Protein AF-A0A401NUJ8-F1 (afdb_monomer_lite)

Sequence (124 aa):
DEEILNIARCLRKLGDEYNEVIQSHMKNLKPTIKNLETDQGVETFSGMVSQLESIPELQTHLQLGSEMNLLRIAVVLGMQITKEVPELLPKVKVAMVNLFNTKLLSWVQKGGWEKLVSCANASQ

Organism: Scyliorhinus torazame (NCBI:txid75743)

Secondary structure (DSSP, 8-state):
-HHHHHHHHHHHHHHHTTHHHHHHHHHHHHHHHGGGGSTTHHHHHHHHHHHHHT-HHHHTTGGG-HHHHHHHHHHHHHHHHHHH-GGGHHHHHHHHHHHHHHHTHHHHHTTTTHHHHHHHHTT-

Foldseek 3Di:
DVLVVLLVVLLVVLQVVCLVVVVVCVVVCVVLLVCLVPPCVLVSLVVQLVVVLPDVVLCPPPVVPPLSSSSNSLSSVLVVSCVVPVVSNVSSVVSSVVCCVVPPVVVVVVVNSVVSSVVSVVPD

Radius of gyration: 14.2 Å; chains: 1; bounding box: 44×35×34 Å

Structure (mmCIF, N/CA/C/O backbone):
data_AF-A0A401NUJ8-F1
#
_entry.id   AF-A0A401NUJ8-F1
#
loop_
_atom_site.group_PDB
_atom_site.id
_atom_site.type_symbol
_atom_site.label_atom_id
_atom_site.label_alt_id
_atom_site.label_comp_id
_atom_site.label_asym_id
_atom_site.label_entity_id
_atom_site.label_seq_id
_atom_site.pdbx_PDB_ins_code
_atom_site.Cartn_x
_atom_site.Cartn_y
_atom_site.Cartn_z
_atom_site.occupancy
_atom_site.B_iso_or_equiv
_atom_site.auth_seq_id
_atom_site.auth_comp_id
_atom_site.auth_asym_id
_atom_site.auth_atom_id
_atom_site.pdbx_PDB_model_num
ATOM 1 N N . ASP A 1 1 ? 8.538 -21.331 -7.328 1.00 75.12 1 ASP A N 1
ATOM 2 C CA . ASP A 1 1 ? 8.940 -20.336 -8.326 1.00 75.12 1 ASP A CA 1
ATOM 3 C C . ASP A 1 1 ? 9.861 -19.332 -7.649 1.00 75.12 1 ASP A C 1
ATOM 5 O O . ASP A 1 1 ? 9.429 -18.616 -6.749 1.00 75.12 1 ASP A O 1
ATOM 9 N N . GLU A 1 2 ? 11.155 -19.422 -7.932 1.00 81.75 2 GLU A N 1
ATOM 10 C CA . GLU A 1 2 ? 12.210 -18.667 -7.240 1.00 81.75 2 GLU A CA 1
ATOM 11 C C . GLU A 1 2 ? 12.117 -17.161 -7.520 1.00 81.75 2 GLU A C 1
ATOM 13 O O . GLU A 1 2 ? 12.347 -16.337 -6.635 1.00 81.75 2 GLU A O 1
ATOM 18 N N . GLU A 1 3 ? 11.673 -16.801 -8.721 1.00 79.25 3 GLU A N 1
ATOM 19 C CA . GLU A 1 3 ? 11.489 -15.418 -9.150 1.00 79.25 3 GLU A CA 1
ATOM 20 C C . GLU A 1 3 ? 10.412 -14.703 -8.324 1.00 79.25 3 GLU A C 1
ATOM 22 O O . GLU A 1 3 ? 10.646 -13.620 -7.783 1.00 79.25 3 GLU A O 1
ATOM 27 N N . ILE A 1 4 ? 9.264 -15.357 -8.119 1.00 81.56 4 ILE A N 1
ATOM 28 C CA . ILE A 1 4 ? 8.167 -14.839 -7.285 1.00 81.56 4 ILE A CA 1
ATOM 29 C C . ILE A 1 4 ? 8.640 -14.609 -5.842 1.00 81.56 4 ILE A C 1
ATOM 31 O O . ILE A 1 4 ? 8.290 -13.604 -5.218 1.00 81.56 4 ILE A O 1
ATOM 35 N N . LEU A 1 5 ? 9.461 -15.518 -5.305 1.00 82.06 5 LEU A N 1
ATOM 36 C CA . LEU A 1 5 ? 10.027 -15.381 -3.961 1.00 82.06 5 LEU A CA 1
ATOM 37 C C . LEU A 1 5 ? 11.009 -14.207 -3.868 1.00 82.06 5 LEU A C 1
ATOM 39 O O . LEU A 1 5 ? 11.005 -13.490 -2.864 1.00 82.06 5 LEU A O 1
ATOM 43 N N . ASN A 1 6 ? 11.817 -13.979 -4.904 1.00 83.25 6 ASN A N 1
ATOM 44 C CA . ASN A 1 6 ? 12.736 -12.844 -4.967 1.00 83.25 6 ASN A CA 1
ATOM 45 C C . ASN A 1 6 ? 11.979 -11.513 -5.047 1.00 83.25 6 ASN A C 1
ATOM 47 O O . ASN A 1 6 ? 12.272 -10.608 -4.265 1.00 83.25 6 ASN A O 1
ATOM 51 N N . ILE A 1 7 ? 10.940 -11.422 -5.885 1.00 83.12 7 ILE A N 1
ATOM 52 C CA . ILE A 1 7 ? 10.060 -10.245 -5.958 1.00 83.12 7 ILE A CA 1
ATOM 53 C C . ILE A 1 7 ? 9.417 -9.971 -4.595 1.00 83.12 7 ILE A C 1
ATOM 55 O O . ILE A 1 7 ? 9.470 -8.844 -4.101 1.00 83.12 7 ILE A O 1
ATOM 59 N N . ALA A 1 8 ? 8.857 -10.995 -3.945 1.00 83.00 8 ALA A N 1
ATOM 60 C CA . ALA A 1 8 ? 8.236 -10.846 -2.632 1.00 83.00 8 ALA A CA 1
ATOM 61 C C . ALA A 1 8 ? 9.234 -10.358 -1.566 1.00 83.00 8 ALA A C 1
ATOM 63 O O . ALA A 1 8 ? 8.896 -9.498 -0.749 1.00 83.00 8 ALA A O 1
ATOM 64 N N . ARG A 1 9 ? 10.475 -10.867 -1.583 1.00 85.06 9 ARG A N 1
ATOM 65 C CA . ARG A 1 9 ? 11.542 -10.426 -0.672 1.00 85.06 9 ARG A CA 1
ATOM 66 C C . ARG A 1 9 ? 11.916 -8.965 -0.913 1.00 85.06 9 ARG A C 1
ATOM 68 O O . ARG A 1 9 ? 12.071 -8.219 0.051 1.00 85.06 9 ARG A O 1
ATOM 75 N N . CYS A 1 10 ? 12.007 -8.543 -2.171 1.00 83.62 10 CYS A N 1
ATOM 76 C CA . CYS A 1 10 ? 12.269 -7.151 -2.522 1.00 83.62 10 CYS A CA 1
ATOM 77 C C . CYS A 1 10 ? 11.141 -6.234 -2.079 1.00 83.62 10 CYS A C 1
ATOM 79 O O . CYS A 1 10 ? 11.413 -5.265 -1.385 1.00 83.62 10 CYS A O 1
ATOM 81 N N . LEU A 1 11 ? 9.885 -6.567 -2.381 1.00 83.12 11 LEU A N 1
ATOM 82 C CA . LEU A 1 11 ? 8.732 -5.793 -1.912 1.00 83.12 11 LEU A CA 1
ATOM 83 C C . LEU A 1 11 ? 8.723 -5.650 -0.387 1.00 83.12 11 LEU A C 1
ATOM 85 O O . LEU A 1 11 ? 8.407 -4.579 0.124 1.00 83.12 11 LEU A O 1
ATOM 89 N N . ARG A 1 12 ? 9.124 -6.698 0.341 1.00 83.75 12 ARG A N 1
ATOM 90 C CA . ARG A 1 12 ? 9.263 -6.634 1.797 1.00 83.75 12 ARG A CA 1
ATOM 91 C C . ARG A 1 12 ? 10.363 -5.672 2.237 1.00 83.75 12 ARG A C 1
ATOM 93 O O . ARG A 1 12 ? 10.078 -4.785 3.026 1.00 83.75 12 ARG A O 1
ATOM 100 N N . LYS A 1 13 ? 11.576 -5.802 1.689 1.00 82.88 13 LYS A N 1
ATOM 101 C CA . LYS A 1 13 ? 12.709 -4.905 1.987 1.00 82.88 13 LYS A CA 1
ATOM 102 C C . LYS A 1 13 ? 12.356 -3.444 1.696 1.00 82.88 13 LYS A C 1
ATOM 104 O O . LYS A 1 13 ? 12.586 -2.572 2.521 1.00 82.88 13 LYS A O 1
ATOM 109 N N . LEU A 1 14 ? 11.736 -3.215 0.542 1.00 78.50 14 LEU A N 1
ATOM 110 C CA . LEU A 1 14 ? 11.228 -1.919 0.112 1.00 78.50 14 LEU A CA 1
ATOM 111 C C . LEU A 1 14 ? 10.200 -1.343 1.085 1.00 78.50 14 LEU A C 1
ATOM 113 O O . LEU A 1 14 ? 10.190 -0.141 1.333 1.00 78.50 14 LEU A O 1
ATOM 117 N N . GLY A 1 15 ? 9.325 -2.191 1.620 1.00 77.69 15 GLY A N 1
ATOM 118 C CA . GLY A 1 15 ? 8.366 -1.761 2.618 1.00 77.69 15 GLY A CA 1
ATOM 119 C C . GLY A 1 15 ? 9.004 -1.470 3.978 1.00 77.69 15 GLY A C 1
ATOM 120 O O . GLY A 1 15 ? 8.678 -0.474 4.620 1.00 77.69 15 GLY A O 1
ATOM 121 N N . ASP A 1 16 ? 9.951 -2.297 4.409 1.00 81.81 16 ASP A N 1
ATOM 122 C CA . ASP A 1 16 ? 10.625 -2.123 5.694 1.00 81.81 16 ASP A CA 1
ATOM 123 C C . ASP A 1 16 ? 11.347 -0.758 5.784 1.00 81.81 16 ASP A C 1
ATOM 125 O O . ASP A 1 16 ? 11.319 -0.139 6.846 1.00 81.81 16 ASP A O 1
ATOM 129 N N . GLU A 1 17 ? 11.869 -0.223 4.668 1.00 80.69 17 GLU A N 1
ATOM 130 C CA . GLU A 1 17 ? 12.457 1.132 4.583 1.00 80.69 17 GLU A CA 1
ATOM 131 C C . GLU A 1 17 ? 11.491 2.249 5.024 1.00 80.69 17 GLU A C 1
ATOM 133 O O . GLU A 1 17 ? 11.915 3.245 5.602 1.00 80.69 17 GLU A O 1
ATOM 138 N N . TYR A 1 18 ? 10.191 2.108 4.750 1.00 75.38 18 TYR A N 1
ATOM 139 C CA . TYR A 1 18 ? 9.167 3.133 5.016 1.00 75.38 18 TYR A CA 1
ATOM 140 C C . TYR A 1 18 ? 8.289 2.801 6.221 1.00 75.38 18 TYR A C 1
ATOM 142 O O . TYR A 1 18 ? 7.349 3.534 6.550 1.00 75.38 18 TYR A O 1
ATOM 150 N N . ASN A 1 19 ? 8.579 1.680 6.879 1.00 82.94 19 ASN A N 1
ATOM 151 C CA . ASN A 1 19 ? 7.742 1.136 7.928 1.00 82.94 19 ASN A CA 1
ATOM 152 C C . ASN A 1 19 ? 7.556 2.124 9.085 1.00 82.94 19 ASN A C 1
ATOM 154 O O . ASN A 1 19 ? 6.430 2.308 9.539 1.00 82.94 19 ASN A O 1
ATOM 158 N N . GLU A 1 20 ? 8.624 2.793 9.522 1.00 82.56 20 GLU A N 1
ATOM 159 C CA . GLU A 1 20 ? 8.569 3.764 10.623 1.00 82.56 20 GLU A CA 1
ATOM 160 C C . GLU A 1 20 ? 7.732 5.000 10.270 1.00 82.56 20 GLU A C 1
ATOM 162 O O . GLU A 1 20 ? 6.858 5.401 11.044 1.00 82.56 20 GLU A O 1
ATOM 167 N N . VAL A 1 21 ? 7.935 5.562 9.071 1.00 81.81 21 VAL A N 1
ATOM 168 C CA . VAL A 1 21 ? 7.198 6.745 8.602 1.00 81.81 21 VAL A CA 1
ATOM 169 C C . VAL A 1 21 ? 5.711 6.421 8.512 1.00 81.81 21 VAL A C 1
ATOM 171 O O . VAL A 1 21 ? 4.891 7.092 9.134 1.00 81.81 21 VAL A O 1
ATOM 174 N N . ILE A 1 22 ? 5.339 5.338 7.829 1.00 83.19 22 ILE A N 1
ATOM 175 C CA . ILE A 1 22 ? 3.928 4.957 7.683 1.00 83.19 22 ILE A CA 1
ATOM 176 C C . ILE A 1 22 ? 3.304 4.605 9.038 1.00 83.19 22 ILE A C 1
ATOM 178 O O . ILE A 1 22 ? 2.179 5.025 9.305 1.00 83.19 22 ILE A O 1
ATOM 182 N N . GLN A 1 23 ? 4.023 3.920 9.936 1.00 85.88 23 GLN A N 1
ATOM 183 C CA . GLN A 1 23 ? 3.534 3.657 11.295 1.00 85.88 23 GLN A CA 1
ATOM 184 C C . GLN A 1 23 ? 3.227 4.937 12.076 1.00 85.88 23 GLN A C 1
ATOM 186 O O . GLN A 1 23 ? 2.226 4.983 12.795 1.00 85.88 23 GLN A O 1
ATOM 191 N N . SER A 1 24 ? 4.031 5.988 11.910 1.00 86.88 24 SER A N 1
ATOM 192 C CA . SER A 1 24 ? 3.775 7.280 12.554 1.00 86.88 24 SER A CA 1
ATOM 193 C C . SER A 1 24 ? 2.449 7.911 12.095 1.00 86.88 24 SER A C 1
ATOM 195 O O . SER A 1 24 ? 1.738 8.515 12.902 1.00 86.88 24 SER A O 1
ATOM 197 N N . HIS A 1 25 ? 2.048 7.664 10.843 1.00 86.44 25 HIS A N 1
ATOM 198 C CA . HIS A 1 25 ? 0.793 8.145 10.259 1.00 86.44 25 HIS A CA 1
ATOM 199 C C . HIS A 1 25 ? -0.391 7.184 10.444 1.00 86.44 25 HIS A C 1
ATOM 201 O O . HIS A 1 25 ? -1.542 7.604 10.297 1.00 86.44 25 HIS A O 1
ATOM 207 N N . MET A 1 26 ? -0.159 5.925 10.842 1.00 85.00 26 MET A N 1
ATOM 208 C CA . MET A 1 26 ? -1.229 4.933 11.035 1.00 85.00 26 MET A CA 1
ATOM 209 C C . MET A 1 26 ? -2.290 5.390 12.037 1.00 85.00 26 MET A C 1
ATOM 211 O O . MET A 1 26 ? -3.467 5.090 11.856 1.00 85.00 26 MET A O 1
ATOM 215 N N . LYS A 1 27 ? -1.922 6.173 13.062 1.00 84.81 27 LYS A N 1
ATOM 216 C CA . LYS A 1 27 ? -2.890 6.731 14.024 1.00 84.81 27 LYS A CA 1
ATOM 217 C C . LYS A 1 27 ? -3.988 7.556 13.345 1.00 84.81 27 LYS A C 1
ATOM 219 O O . LYS A 1 27 ? -5.140 7.463 13.755 1.00 84.81 27 LYS A O 1
ATOM 224 N N . ASN A 1 28 ? -3.642 8.302 12.297 1.00 85.50 28 ASN A N 1
ATOM 225 C CA . ASN A 1 28 ? -4.584 9.141 11.555 1.00 85.50 28 ASN A CA 1
ATOM 226 C C . ASN A 1 28 ? -5.428 8.320 10.574 1.00 85.50 28 ASN A C 1
ATOM 228 O O . ASN A 1 28 ? -6.552 8.696 10.260 1.00 85.50 28 ASN A O 1
ATOM 232 N N . LEU A 1 29 ? -4.899 7.184 10.117 1.00 87.69 29 LEU A N 1
ATOM 233 C CA . LEU A 1 29 ? -5.566 6.283 9.180 1.00 87.69 29 LEU A CA 1
ATOM 234 C C . LEU A 1 29 ? -6.494 5.273 9.870 1.00 87.69 29 LEU A C 1
ATOM 236 O O . LEU A 1 29 ? -7.405 4.750 9.232 1.00 87.69 29 LEU A O 1
ATOM 240 N N . LYS A 1 30 ? -6.306 5.023 11.173 1.00 85.88 30 LYS A N 1
ATOM 241 C CA . LYS A 1 30 ? -7.094 4.069 11.976 1.00 85.88 30 LYS A CA 1
ATOM 242 C C . LYS A 1 30 ? -8.611 4.192 11.838 1.00 85.88 30 LYS A C 1
ATOM 244 O O . LYS A 1 30 ? -9.250 3.153 11.670 1.00 85.88 30 LYS A O 1
ATOM 249 N N . PRO A 1 31 ? -9.214 5.395 11.888 1.00 87.62 31 PRO A N 1
ATOM 250 C CA . PRO A 1 31 ? -10.661 5.533 11.721 1.00 87.62 31 PRO A CA 1
ATOM 251 C C . PRO A 1 31 ? -11.150 4.998 10.369 1.00 87.62 31 PRO A C 1
ATOM 253 O O . PRO A 1 31 ? -12.242 4.445 10.280 1.00 87.62 31 PRO A O 1
ATOM 256 N N . THR A 1 32 ? -10.315 5.113 9.337 1.00 89.56 32 THR A N 1
ATOM 257 C CA . THR A 1 32 ? -10.621 4.747 7.952 1.00 89.56 32 THR A CA 1
ATOM 258 C C . THR A 1 32 ? -10.461 3.246 7.689 1.00 89.56 32 THR A C 1
ATOM 260 O O . THR A 1 32 ? -11.104 2.717 6.788 1.00 89.56 32 THR A O 1
ATOM 263 N N . ILE A 1 33 ? -9.661 2.529 8.492 1.00 88.81 33 ILE A N 1
ATOM 264 C CA . ILE A 1 33 ? -9.407 1.085 8.320 1.00 88.81 33 ILE A CA 1
ATOM 265 C C . ILE A 1 33 ? -10.704 0.273 8.364 1.00 88.81 33 ILE A C 1
ATOM 267 O O . 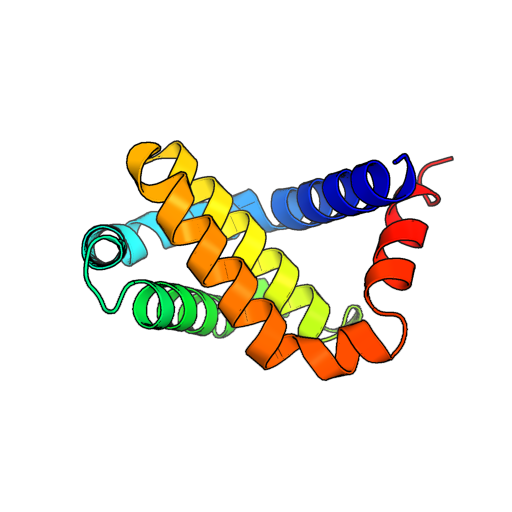ILE A 1 33 ? -10.879 -0.637 7.561 1.00 88.81 33 ILE A O 1
ATOM 271 N N . LYS A 1 34 ? -11.643 0.624 9.251 1.00 84.62 34 LYS A N 1
ATOM 272 C CA . LYS A 1 34 ? -12.936 -0.075 9.360 1.00 84.62 34 LYS A CA 1
ATOM 273 C C . LYS A 1 34 ? -13.763 0.005 8.074 1.00 84.62 34 LYS A C 1
ATOM 275 O O . LYS A 1 34 ? -14.530 -0.903 7.778 1.00 84.62 34 LYS A O 1
ATOM 280 N N . ASN A 1 35 ? -13.562 1.044 7.265 1.00 87.38 35 ASN A N 1
ATOM 281 C CA . ASN A 1 35 ? -14.282 1.204 6.004 1.00 87.38 35 ASN A CA 1
ATOM 282 C C . ASN A 1 35 ? -13.806 0.212 4.927 1.00 87.38 35 ASN A C 1
ATOM 284 O O . ASN A 1 35 ? -14.483 0.045 3.915 1.00 87.38 35 ASN A O 1
ATOM 288 N N . LEU A 1 36 ? -12.695 -0.503 5.149 1.00 88.75 36 LEU A N 1
ATOM 289 C CA . LEU A 1 36 ? -12.224 -1.569 4.258 1.00 88.75 36 LEU A CA 1
ATOM 290 C C . LEU A 1 36 ? -13.153 -2.791 4.222 1.00 88.75 36 LEU A C 1
ATOM 292 O O . LEU A 1 36 ? -13.085 -3.577 3.276 1.00 88.75 36 LEU A O 1
ATOM 296 N N . GLU A 1 37 ? -14.016 -2.956 5.227 1.00 84.94 37 GLU A N 1
ATOM 297 C CA . GLU A 1 37 ? -15.015 -4.033 5.271 1.00 84.94 37 GLU A CA 1
ATOM 298 C C . GLU A 1 37 ? -16.190 -3.778 4.328 1.00 84.94 37 GLU A C 1
ATOM 300 O O . GLU A 1 37 ? -16.867 -4.719 3.911 1.00 84.94 37 GLU A O 1
ATOM 305 N N . THR A 1 38 ? -16.407 -2.513 3.967 1.00 87.12 38 THR A N 1
ATOM 306 C CA . THR A 1 38 ? -17.503 -2.091 3.097 1.00 87.12 38 THR A CA 1
ATOM 307 C C . THR A 1 38 ? -17.243 -2.467 1.639 1.00 87.12 38 THR A C 1
ATOM 309 O O . THR A 1 38 ? -16.123 -2.803 1.237 1.00 87.12 38 THR A O 1
ATOM 312 N N . ASP A 1 39 ? -18.273 -2.334 0.806 1.00 84.19 39 ASP A N 1
ATOM 313 C CA . ASP A 1 39 ? -18.152 -2.507 -0.645 1.00 84.19 39 ASP A CA 1
ATOM 314 C C . ASP A 1 39 ? -17.180 -1.493 -1.286 1.00 84.19 39 ASP A C 1
ATOM 316 O O . ASP A 1 39 ? -16.649 -1.738 -2.367 1.00 84.19 39 ASP A O 1
ATOM 320 N N . GLN A 1 40 ? -16.858 -0.398 -0.584 1.00 85.75 40 GLN A N 1
ATOM 321 C CA . GLN A 1 40 ? -15.897 0.629 -1.004 1.00 85.75 40 GLN A CA 1
ATOM 322 C C . GLN A 1 40 ? -14.462 0.356 -0.523 1.00 85.75 40 GLN A C 1
ATOM 324 O O . GLN A 1 40 ? -13.607 1.244 -0.567 1.00 85.75 40 GLN A O 1
ATOM 329 N N . GLY A 1 41 ? -14.145 -0.857 -0.057 1.00 86.56 41 GLY A N 1
ATOM 330 C CA . GLY A 1 41 ? -12.828 -1.156 0.514 1.00 86.56 41 GLY A CA 1
ATOM 331 C C . GLY A 1 41 ? -11.649 -0.921 -0.444 1.00 86.56 41 GLY A C 1
ATOM 332 O O . GLY A 1 41 ? -10.579 -0.489 -0.018 1.00 86.56 41 GLY A O 1
ATOM 333 N N . VAL A 1 42 ? -11.846 -1.118 -1.752 1.00 88.31 42 VAL A N 1
ATOM 334 C CA . VAL A 1 42 ? -10.814 -0.846 -2.774 1.00 88.31 42 VAL A CA 1
ATOM 335 C C . VAL A 1 42 ? -10.531 0.654 -2.902 1.00 88.31 42 VAL A C 1
ATOM 337 O O . VAL A 1 42 ? -9.370 1.070 -2.937 1.00 88.31 42 VAL A O 1
ATOM 340 N N . GLU A 1 43 ? -11.583 1.471 -2.949 1.00 92.31 43 GLU A N 1
ATOM 341 C CA . GLU A 1 43 ? -11.483 2.933 -3.031 1.00 92.31 43 GLU A CA 1
ATOM 342 C C . GLU A 1 43 ? -10.893 3.508 -1.745 1.00 92.31 43 GLU A C 1
ATOM 344 O O . GLU A 1 43 ? -9.993 4.343 -1.794 1.00 92.31 43 GLU A O 1
ATOM 349 N N . THR A 1 44 ? -11.329 2.984 -0.599 1.00 93.62 44 THR A N 1
ATOM 350 C CA . THR A 1 44 ? -10.821 3.345 0.727 1.00 93.62 44 THR A CA 1
ATOM 351 C C . THR A 1 44 ? -9.316 3.115 0.813 1.00 93.62 44 THR A C 1
ATOM 353 O O . THR A 1 44 ? -8.566 4.033 1.145 1.00 93.62 44 THR A O 1
ATOM 356 N N . PHE A 1 45 ? -8.851 1.913 0.460 1.00 94.12 45 PHE A N 1
ATOM 357 C CA . PHE A 1 45 ? -7.426 1.591 0.462 1.00 94.12 45 PHE A CA 1
ATOM 358 C C . PHE A 1 45 ? -6.637 2.502 -0.485 1.00 94.12 45 PHE A C 1
ATOM 360 O O . PHE A 1 45 ? -5.599 3.041 -0.109 1.00 94.12 45 PHE A O 1
ATOM 367 N N . SER A 1 46 ? -7.151 2.720 -1.698 1.00 92.44 46 SER A N 1
ATOM 368 C CA . SER A 1 46 ? -6.511 3.591 -2.689 1.00 92.44 46 SER A CA 1
ATOM 369 C C . SER A 1 46 ? -6.404 5.034 -2.188 1.00 92.44 46 SER A C 1
ATOM 371 O O . SER A 1 46 ? -5.356 5.657 -2.332 1.00 92.44 46 SER A O 1
ATOM 373 N N . GLY A 1 47 ? -7.450 5.546 -1.534 1.00 93.50 47 GLY A N 1
ATOM 374 C CA . GLY A 1 47 ? -7.451 6.868 -0.912 1.00 93.50 47 GLY A CA 1
ATOM 375 C C . GLY A 1 47 ? -6.425 6.989 0.214 1.00 93.50 47 GLY A C 1
ATOM 376 O O . GLY A 1 47 ? -5.722 7.993 0.288 1.00 93.50 47 GLY A O 1
ATOM 377 N N . MET A 1 48 ? -6.274 5.956 1.048 1.00 93.88 48 MET A N 1
ATOM 378 C CA . MET A 1 48 ? -5.233 5.916 2.082 1.00 93.88 48 MET A CA 1
ATOM 379 C C . MET A 1 48 ? -3.824 5.919 1.468 1.00 93.88 48 MET A C 1
ATOM 381 O O . MET A 1 48 ? -2.954 6.639 1.954 1.00 93.88 48 MET A O 1
ATOM 385 N N . VAL A 1 49 ? -3.599 5.171 0.379 1.00 93.12 49 VAL A N 1
ATOM 386 C CA . VAL A 1 49 ? -2.323 5.200 -0.358 1.00 93.12 49 VAL A CA 1
ATOM 387 C C . VAL A 1 49 ? -2.050 6.595 -0.918 1.00 93.12 49 VAL A C 1
ATOM 389 O O . VAL A 1 49 ? -0.956 7.108 -0.715 1.00 93.12 49 VAL A O 1
ATOM 392 N N . SER A 1 50 ? -3.030 7.247 -1.550 1.00 91.25 50 SER A N 1
ATOM 393 C CA . SER A 1 50 ? -2.861 8.609 -2.078 1.00 91.25 50 SER A CA 1
ATOM 394 C C . SER A 1 50 ? -2.614 9.652 -0.983 1.00 91.25 50 SER A C 1
ATOM 396 O O . SER A 1 50 ? -1.821 10.569 -1.182 1.00 91.25 50 SER A O 1
ATOM 398 N N . GLN A 1 51 ? -3.242 9.509 0.190 1.00 91.19 51 GLN A N 1
ATOM 399 C CA . GLN A 1 51 ? -2.946 10.364 1.344 1.00 91.19 51 GLN A CA 1
ATOM 400 C C . GLN A 1 51 ? -1.491 10.206 1.790 1.00 91.19 51 GLN A C 1
ATOM 402 O O . GLN A 1 51 ? -0.808 11.207 1.989 1.00 91.19 51 GLN A O 1
ATOM 407 N N . LEU A 1 52 ? -0.995 8.971 1.894 1.00 90.19 52 LEU A N 1
ATOM 408 C CA . LEU A 1 52 ? 0.405 8.707 2.230 1.00 90.19 52 LEU A CA 1
ATOM 409 C C . LEU A 1 52 ? 1.365 9.197 1.133 1.00 90.19 52 LEU A C 1
ATOM 411 O O . LEU A 1 52 ? 2.395 9.778 1.438 1.00 90.19 52 LEU A O 1
ATOM 415 N N . GLU A 1 53 ? 1.022 9.039 -0.142 1.00 87.94 53 GLU A N 1
ATOM 416 C CA . GLU A 1 53 ? 1.845 9.511 -1.265 1.00 87.94 53 GLU A CA 1
ATOM 417 C C . GLU A 1 53 ? 2.021 11.038 -1.270 1.00 87.94 53 GLU A C 1
ATOM 419 O O . GLU A 1 53 ? 3.032 11.543 -1.755 1.00 87.94 53 GLU A O 1
ATOM 424 N N . SER A 1 54 ? 1.077 11.783 -0.685 1.00 86.81 54 SER A N 1
ATOM 425 C CA . SER A 1 54 ? 1.180 13.239 -0.528 1.00 86.81 54 SER A CA 1
ATOM 426 C C . SER A 1 54 ? 2.143 13.693 0.579 1.00 86.81 54 SER A C 1
ATOM 428 O O . SER A 1 54 ? 2.432 14.885 0.679 1.00 86.81 54 SER A O 1
ATOM 430 N N . ILE A 1 55 ? 2.646 12.769 1.405 1.00 86.00 55 ILE A N 1
ATOM 431 C CA . ILE A 1 55 ? 3.533 13.072 2.532 1.00 86.00 55 ILE A CA 1
ATOM 432 C C . ILE A 1 55 ? 4.954 13.340 2.010 1.00 86.00 55 ILE A C 1
ATOM 434 O O . ILE A 1 55 ? 5.542 12.446 1.392 1.00 86.00 55 ILE A O 1
ATOM 438 N N . PRO A 1 56 ? 5.539 14.527 2.266 1.00 82.38 56 PRO A N 1
ATOM 439 C CA . PRO A 1 56 ? 6.861 14.896 1.756 1.00 82.38 56 PRO A CA 1
ATOM 440 C C . PRO A 1 56 ? 7.965 13.889 2.102 1.00 82.38 56 PRO A C 1
ATOM 442 O O . PRO A 1 56 ? 8.801 13.574 1.258 1.00 82.38 56 PRO A O 1
ATOM 445 N N . GLU A 1 57 ? 7.939 13.326 3.311 1.00 80.75 57 GLU A N 1
ATOM 446 C CA . GLU A 1 57 ? 8.883 12.318 3.798 1.00 80.75 57 GLU A CA 1
ATOM 447 C C . GLU A 1 57 ? 8.869 11.054 2.931 1.00 80.75 57 GLU A C 1
ATOM 449 O O . GLU A 1 57 ? 9.922 10.474 2.671 1.00 80.75 57 GLU A O 1
ATOM 454 N N . LEU A 1 58 ? 7.698 10.666 2.417 1.00 77.88 58 LEU A N 1
ATOM 455 C CA . LEU A 1 58 ? 7.524 9.509 1.536 1.00 77.88 58 LEU A CA 1
ATOM 456 C C . LEU A 1 58 ? 7.841 9.833 0.070 1.00 77.88 58 LEU A C 1
ATOM 458 O O . LEU A 1 58 ? 7.979 8.920 -0.742 1.00 77.88 58 LEU A O 1
ATOM 462 N N . GLN A 1 59 ? 8.004 11.110 -0.281 1.00 74.19 59 GLN A N 1
ATOM 463 C CA . GLN A 1 59 ? 8.431 11.553 -1.612 1.00 74.19 59 GLN A CA 1
ATOM 464 C C . GLN A 1 59 ? 9.953 11.697 -1.738 1.00 74.19 59 GLN A C 1
ATOM 466 O O . GLN A 1 59 ? 10.455 11.903 -2.838 1.00 74.19 59 GLN A O 1
ATOM 471 N N . THR A 1 60 ? 10.714 11.561 -0.649 1.00 62.16 60 THR A N 1
ATOM 472 C CA . THR A 1 60 ? 12.170 11.808 -0.630 1.00 62.16 60 THR A CA 1
ATOM 473 C C . THR A 1 60 ? 12.984 10.880 -1.542 1.00 62.16 60 THR A C 1
ATOM 475 O O . THR A 1 60 ? 14.073 11.249 -1.982 1.00 62.16 60 THR A O 1
ATOM 478 N N . HIS A 1 61 ? 12.447 9.718 -1.920 1.00 59.28 61 HIS A N 1
ATOM 479 C CA . HIS A 1 61 ? 13.110 8.753 -2.803 1.00 59.28 61 HIS A CA 1
ATOM 480 C C . HIS A 1 61 ? 12.723 8.909 -4.287 1.00 59.28 61 HIS A C 1
ATOM 482 O O . HIS A 1 61 ? 12.479 7.925 -4.989 1.00 59.28 61 HIS A O 1
ATOM 488 N N . LEU A 1 62 ? 12.730 10.150 -4.794 1.00 52.75 62 LEU A N 1
ATOM 489 C CA . LEU A 1 62 ? 12.455 10.504 -6.202 1.00 52.75 62 LEU A CA 1
ATOM 490 C C . LEU A 1 62 ? 13.268 9.694 -7.231 1.00 52.75 62 LEU A C 1
ATOM 492 O O . LEU A 1 62 ? 12.842 9.552 -8.374 1.00 52.75 62 LEU A O 1
ATOM 496 N N . GLN A 1 63 ? 14.422 9.141 -6.843 1.00 53.19 63 GLN A N 1
ATOM 497 C CA . GLN A 1 63 ? 15.287 8.362 -7.736 1.00 53.19 63 GLN A CA 1
ATOM 498 C C . GLN A 1 63 ? 14.667 7.042 -8.221 1.00 53.19 63 GLN A C 1
ATOM 500 O O . GLN A 1 63 ? 15.089 6.519 -9.249 1.00 53.19 63 GLN A O 1
ATOM 505 N N . LEU A 1 64 ? 13.679 6.492 -7.509 1.00 61.94 64 LEU A N 1
ATOM 506 C CA . LEU A 1 64 ? 13.101 5.179 -7.823 1.00 61.94 64 LEU A CA 1
ATOM 507 C C 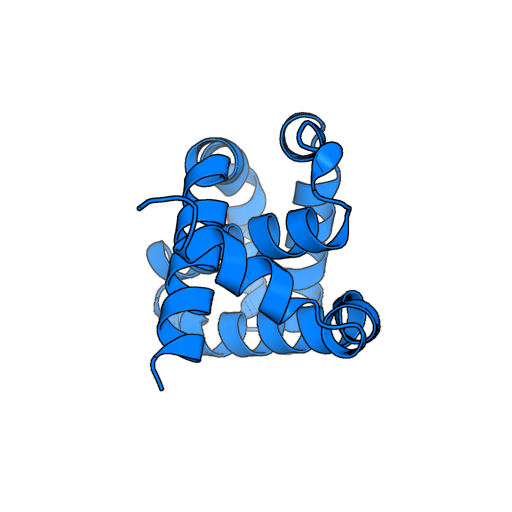. LEU A 1 64 ? 11.872 5.247 -8.744 1.00 61.94 64 LEU A C 1
ATOM 509 O O . LEU A 1 64 ? 11.408 4.208 -9.213 1.00 61.94 64 LEU A O 1
ATOM 513 N N . GLY A 1 65 ? 11.380 6.451 -9.047 1.00 75.94 65 GLY A N 1
ATOM 514 C CA . GLY A 1 65 ? 10.163 6.665 -9.831 1.00 75.94 65 GLY A CA 1
ATOM 515 C C . GLY A 1 65 ? 8.879 6.536 -9.003 1.00 75.94 65 GLY A C 1
ATOM 516 O O . GLY A 1 65 ? 8.861 5.945 -7.920 1.00 75.94 65 GLY A O 1
ATOM 517 N N . SER A 1 66 ? 7.789 7.110 -9.516 1.00 82.19 66 SER A N 1
ATOM 518 C CA . SER A 1 66 ? 6.492 7.154 -8.826 1.00 82.19 66 SER A CA 1
ATOM 519 C C . SER A 1 66 ? 5.891 5.761 -8.624 1.00 82.19 66 SER A C 1
ATOM 521 O O . SER A 1 66 ? 5.288 5.496 -7.588 1.00 82.19 66 SER A O 1
ATOM 523 N N . GLU A 1 67 ? 6.113 4.831 -9.554 1.00 86.31 67 GLU A N 1
ATOM 524 C CA . GLU A 1 67 ? 5.581 3.469 -9.476 1.00 86.31 67 GLU A CA 1
ATOM 525 C C . GLU A 1 67 ? 6.165 2.670 -8.312 1.00 86.31 67 GLU A C 1
ATOM 527 O O . GLU A 1 67 ? 5.441 1.976 -7.596 1.00 86.31 67 GLU A O 1
ATOM 532 N N . MET A 1 68 ? 7.473 2.802 -8.086 1.00 82.19 68 MET A N 1
ATOM 533 C CA . MET A 1 68 ? 8.149 2.155 -6.962 1.00 82.19 68 MET A CA 1
ATOM 534 C C . MET A 1 68 ? 7.713 2.762 -5.633 1.00 82.19 68 MET A C 1
ATOM 536 O O . MET A 1 68 ? 7.572 2.033 -4.652 1.00 82.19 68 MET A O 1
ATOM 540 N N . ASN A 1 69 ? 7.463 4.073 -5.601 1.00 84.38 69 ASN A N 1
ATOM 541 C CA . ASN A 1 69 ? 6.951 4.737 -4.410 1.00 84.38 69 ASN A CA 1
ATOM 542 C C . ASN A 1 69 ? 5.534 4.260 -4.063 1.00 84.38 69 ASN A C 1
ATOM 544 O O . ASN A 1 69 ? 5.266 3.878 -2.924 1.00 84.38 69 ASN A O 1
ATOM 548 N N . LEU A 1 70 ? 4.654 4.175 -5.064 1.00 88.94 70 LEU A N 1
ATOM 549 C CA . LEU A 1 70 ? 3.305 3.636 -4.907 1.00 88.94 70 LEU A CA 1
ATOM 550 C C . LEU A 1 70 ? 3.332 2.181 -4.405 1.00 88.94 70 LEU A C 1
ATOM 552 O O . LEU A 1 70 ? 2.603 1.841 -3.473 1.00 88.94 70 LEU A O 1
ATOM 556 N N . LEU A 1 71 ? 4.196 1.330 -4.978 1.00 88.56 71 LEU A N 1
ATOM 557 C CA . LEU A 1 71 ? 4.391 -0.056 -4.529 1.00 88.56 71 LEU A CA 1
ATOM 558 C C . LEU A 1 71 ? 4.805 -0.122 -3.059 1.00 88.56 71 LEU A C 1
ATOM 560 O O . LEU A 1 71 ? 4.188 -0.854 -2.286 1.00 88.56 71 LEU A O 1
ATOM 564 N N . ARG A 1 72 ? 5.825 0.652 -2.673 1.00 86.69 72 ARG A N 1
ATOM 565 C CA . ARG A 1 72 ? 6.330 0.723 -1.294 1.00 86.69 72 ARG A CA 1
ATOM 566 C C . ARG A 1 72 ? 5.213 1.089 -0.324 1.00 86.69 72 ARG A C 1
ATOM 568 O O . ARG A 1 72 ? 4.942 0.339 0.612 1.00 86.69 72 ARG A O 1
ATOM 575 N N . ILE A 1 73 ? 4.522 2.199 -0.584 1.00 90.00 73 ILE A N 1
ATOM 576 C CA . ILE A 1 73 ? 3.452 2.708 0.280 1.00 90.00 73 ILE A CA 1
ATOM 577 C C . ILE A 1 73 ? 2.325 1.682 0.412 1.00 90.00 73 ILE A C 1
ATOM 579 O O . ILE A 1 73 ? 1.917 1.359 1.528 1.00 90.00 73 ILE A O 1
ATOM 583 N N . ALA A 1 74 ? 1.851 1.127 -0.707 1.00 92.19 74 ALA A N 1
ATOM 584 C CA . ALA A 1 74 ? 0.767 0.150 -0.706 1.00 92.19 74 ALA A CA 1
ATOM 585 C C . ALA A 1 74 ? 1.134 -1.131 0.060 1.00 92.19 74 ALA A C 1
ATOM 587 O O . ALA A 1 74 ? 0.316 -1.646 0.823 1.00 92.19 74 ALA A O 1
ATOM 588 N N . VAL A 1 75 ? 2.362 -1.638 -0.102 1.00 90.69 75 VAL A N 1
ATOM 589 C CA . VAL A 1 75 ? 2.832 -2.842 0.601 1.00 90.69 75 VAL A CA 1
ATOM 590 C C . VAL A 1 75 ? 2.898 -2.610 2.107 1.00 90.69 75 VAL A C 1
ATOM 592 O O . VAL A 1 75 ? 2.351 -3.410 2.867 1.00 90.69 75 VAL A O 1
ATOM 595 N N . VAL A 1 76 ? 3.507 -1.511 2.555 1.00 91.19 76 VAL A N 1
ATOM 596 C CA . VAL A 1 76 ? 3.632 -1.218 3.991 1.00 91.19 76 VAL A CA 1
ATOM 597 C C . VAL A 1 76 ? 2.281 -0.955 4.617 1.00 91.19 76 VAL A C 1
ATOM 599 O O . VAL A 1 76 ? 1.992 -1.504 5.678 1.00 91.19 76 VAL A O 1
ATOM 602 N N . LEU A 1 77 ? 1.436 -0.156 3.965 1.00 92.38 77 LEU A N 1
ATOM 603 C CA . LEU A 1 77 ? 0.092 0.115 4.454 1.00 92.38 77 LEU A CA 1
ATOM 604 C C . LEU A 1 77 ? -0.698 -1.191 4.603 1.00 92.38 77 LEU A C 1
ATOM 606 O O . LEU A 1 77 ? -1.271 -1.445 5.662 1.00 92.38 77 LEU A O 1
ATOM 610 N N . GLY A 1 78 ? -0.670 -2.058 3.586 1.00 92.88 78 GLY A N 1
ATOM 611 C CA . GLY A 1 78 ? -1.305 -3.372 3.644 1.00 92.88 78 GLY A CA 1
ATOM 612 C C . GLY A 1 78 ? -0.759 -4.245 4.779 1.00 92.88 78 GLY A C 1
ATOM 613 O O . GLY A 1 78 ? -1.526 -4.863 5.520 1.00 92.88 78 GLY A O 1
ATOM 614 N N . MET A 1 79 ? 0.560 -4.251 4.982 1.00 91.12 79 MET A N 1
ATOM 615 C CA . MET A 1 79 ? 1.196 -4.948 6.103 1.00 91.12 79 MET A CA 1
ATOM 616 C C . MET A 1 79 ? 0.769 -4.384 7.463 1.00 91.12 79 MET A C 1
ATOM 618 O O . MET A 1 79 ? 0.515 -5.157 8.379 1.00 91.12 79 MET A O 1
ATOM 622 N N . GLN A 1 80 ? 0.679 -3.064 7.623 1.00 90.69 80 GLN A N 1
ATOM 623 C CA . GLN A 1 80 ? 0.274 -2.446 8.888 1.00 90.69 80 GLN A CA 1
ATOM 624 C C . GLN A 1 80 ? -1.199 -2.706 9.199 1.00 90.69 80 GLN A C 1
ATOM 626 O O . GLN A 1 80 ? -1.514 -3.138 10.305 1.00 90.69 80 GLN A O 1
ATOM 631 N N . ILE A 1 81 ? -2.086 -2.550 8.212 1.00 92.25 81 ILE A N 1
ATOM 632 C CA . ILE A 1 81 ? -3.511 -2.870 8.368 1.00 92.25 81 ILE A CA 1
ATOM 633 C C . ILE A 1 81 ? -3.686 -4.325 8.803 1.00 92.25 81 ILE A C 1
ATOM 635 O O . ILE A 1 81 ? -4.418 -4.597 9.744 1.00 92.25 81 ILE A O 1
ATOM 639 N N . THR A 1 82 ? -2.992 -5.263 8.158 1.00 91.56 82 THR A N 1
ATOM 640 C CA . THR A 1 82 ? -3.139 -6.700 8.452 1.00 91.56 82 THR A CA 1
ATOM 641 C C . THR A 1 82 ? -2.440 -7.144 9.735 1.00 91.56 82 THR A C 1
ATOM 643 O O . THR A 1 82 ? -2.811 -8.169 10.298 1.00 91.56 82 THR A O 1
ATOM 646 N N . LYS A 1 83 ? -1.467 -6.376 10.239 1.00 89.75 83 LYS A N 1
ATOM 647 C CA . LYS A 1 83 ? -0.926 -6.554 11.594 1.00 89.75 83 LYS A CA 1
ATOM 648 C C . LYS A 1 83 ? -1.929 -6.113 12.662 1.00 89.75 83 LYS A C 1
ATOM 650 O O . LYS A 1 83 ? -2.037 -6.778 13.685 1.00 89.75 83 LYS A O 1
ATOM 655 N N . GLU A 1 84 ? -2.633 -5.002 12.443 1.00 87.25 84 GLU A N 1
ATOM 656 C CA . GLU A 1 84 ? -3.595 -4.460 13.413 1.00 87.25 84 GLU A CA 1
ATOM 657 C C . GLU A 1 84 ? -4.961 -5.159 13.361 1.00 87.25 84 GLU A C 1
ATOM 659 O O . GLU A 1 84 ? -5.572 -5.393 14.400 1.00 87.25 84 GLU A O 1
ATOM 664 N N . VAL A 1 85 ? -5.431 -5.502 12.160 1.00 90.56 85 VAL A N 1
ATOM 665 C CA . VAL A 1 85 ? -6.720 -6.153 11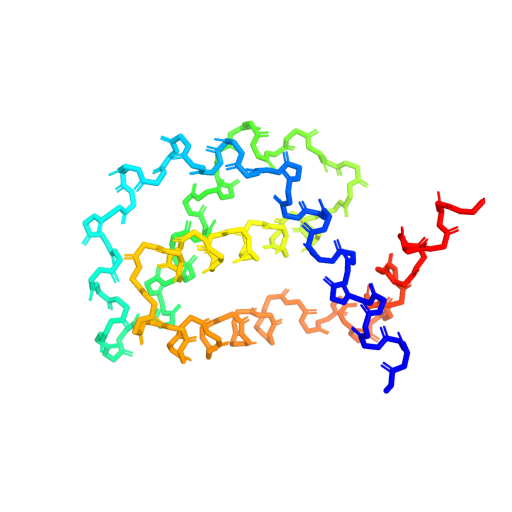.898 1.00 90.56 85 VAL A CA 1
ATOM 666 C C . VAL A 1 85 ? -6.502 -7.301 10.899 1.00 90.56 85 VAL A C 1
ATOM 668 O O . VAL A 1 85 ? -6.722 -7.142 9.693 1.00 90.56 85 VAL A O 1
ATOM 671 N N . PRO A 1 86 ? -6.044 -8.479 11.367 1.00 92.19 86 PRO A N 1
ATOM 672 C CA . PRO A 1 86 ? -5.707 -9.613 10.498 1.00 92.19 86 PRO A CA 1
ATOM 673 C C . PRO A 1 86 ? -6.859 -10.092 9.606 1.00 92.19 86 PRO A C 1
ATOM 675 O O . PRO A 1 86 ? -6.630 -10.579 8.498 1.00 92.19 86 PRO A O 1
ATOM 678 N N . GLU A 1 87 ? -8.099 -9.903 10.059 1.00 92.50 87 GLU A N 1
ATOM 679 C CA . GLU A 1 87 ? -9.333 -10.260 9.349 1.00 92.50 87 GLU A CA 1
ATOM 680 C C . GLU A 1 87 ? -9.482 -9.528 8.004 1.00 92.50 87 GLU A C 1
ATOM 682 O O . GLU A 1 87 ? -10.081 -10.057 7.068 1.00 92.50 87 GLU A O 1
ATOM 687 N N . LE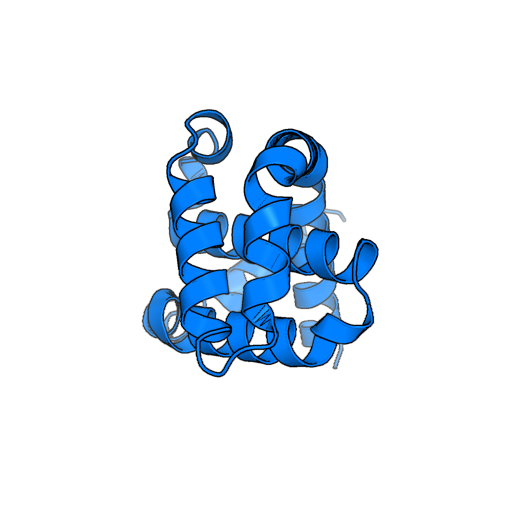U A 1 88 ? -8.858 -8.353 7.856 1.00 92.81 88 LEU A N 1
ATOM 688 C CA . LEU A 1 88 ? -8.891 -7.564 6.622 1.00 92.81 88 LEU A CA 1
ATOM 689 C C . LEU A 1 88 ? -7.930 -8.065 5.539 1.00 92.81 88 LEU A C 1
ATOM 691 O O . LEU A 1 88 ? -7.958 -7.546 4.422 1.00 92.81 88 LEU A O 1
ATOM 695 N N . LEU A 1 89 ? -7.102 -9.079 5.812 1.00 92.94 89 LEU A N 1
ATOM 696 C CA . LEU A 1 89 ? -6.123 -9.601 4.853 1.00 92.94 89 LEU A CA 1
ATOM 697 C C . LEU A 1 89 ? -6.713 -9.909 3.462 1.00 92.94 89 LEU A C 1
ATOM 699 O O . LEU A 1 89 ? -6.098 -9.497 2.473 1.00 92.94 89 LEU A O 1
ATOM 703 N N . PRO A 1 90 ? -7.876 -10.576 3.318 1.00 92.38 90 PRO A N 1
ATOM 704 C CA . PRO A 1 90 ? -8.458 -10.828 2.000 1.00 92.38 90 PRO A CA 1
ATOM 705 C C . PRO A 1 90 ? -8.841 -9.534 1.270 1.00 92.38 90 PRO A C 1
ATOM 707 O O . PRO A 1 90 ? -8.577 -9.401 0.076 1.00 92.38 90 PRO A O 1
ATOM 710 N N . LYS A 1 91 ? -9.412 -8.558 1.987 1.00 92.69 91 LYS A N 1
ATOM 711 C CA . LYS A 1 91 ? -9.847 -7.268 1.427 1.00 92.69 91 LYS A CA 1
ATOM 712 C C . LYS A 1 91 ? -8.657 -6.420 0.989 1.00 92.69 91 LYS A C 1
ATOM 714 O O . LYS A 1 91 ? -8.647 -5.912 -0.129 1.00 92.69 91 LYS A O 1
ATOM 719 N N . VAL A 1 92 ? -7.622 -6.348 1.825 1.00 93.19 92 VAL A N 1
ATOM 720 C CA . VAL A 1 92 ? -6.363 -5.656 1.518 1.00 93.19 92 VAL A CA 1
ATOM 721 C C . VAL A 1 92 ? -5.691 -6.267 0.290 1.00 93.19 92 VAL A C 1
ATOM 723 O O . VAL A 1 92 ? -5.283 -5.528 -0.600 1.00 93.19 92 VAL A O 1
ATOM 726 N N . LYS A 1 93 ? -5.631 -7.603 0.178 1.00 91.88 93 LYS A N 1
ATOM 727 C CA . LYS A 1 93 ? -5.076 -8.271 -1.012 1.00 91.88 93 LYS A CA 1
ATOM 728 C C . LYS A 1 93 ? -5.812 -7.873 -2.291 1.00 91.88 93 LYS A C 1
ATOM 730 O O . LYS A 1 93 ? -5.165 -7.508 -3.268 1.00 91.88 93 LYS A O 1
ATOM 735 N N . VAL A 1 94 ? -7.147 -7.919 -2.280 1.00 93.25 94 VAL A N 1
ATOM 736 C CA . VAL A 1 94 ? -7.968 -7.515 -3.435 1.00 93.25 94 VAL A CA 1
ATOM 737 C C . VAL A 1 94 ? -7.726 -6.048 -3.784 1.00 93.25 94 VAL A C 1
ATOM 739 O O . VAL A 1 94 ? -7.502 -5.722 -4.948 1.00 93.25 94 VAL A O 1
ATOM 742 N N . ALA A 1 95 ? -7.711 -5.167 -2.784 1.00 93.88 95 ALA A N 1
ATOM 743 C CA . ALA A 1 95 ? -7.475 -3.745 -2.989 1.00 93.88 95 ALA A CA 1
ATOM 744 C C . ALA A 1 95 ? -6.082 -3.454 -3.570 1.00 93.88 95 ALA A C 1
ATOM 746 O O . ALA A 1 95 ? -5.975 -2.689 -4.526 1.00 93.88 95 ALA A O 1
ATOM 747 N N . MET A 1 96 ? -5.033 -4.104 -3.060 1.00 92.19 96 MET A N 1
ATOM 748 C CA . MET A 1 96 ? -3.671 -3.976 -3.587 1.00 92.19 96 MET A CA 1
ATOM 749 C C . MET A 1 96 ? -3.575 -4.452 -5.038 1.00 92.19 96 MET A C 1
ATOM 751 O O . MET A 1 96 ? -3.016 -3.747 -5.873 1.00 92.19 96 MET A O 1
ATOM 755 N N . VAL A 1 97 ? -4.148 -5.617 -5.360 1.00 91.75 97 VAL A N 1
ATOM 756 C CA . VAL A 1 97 ? -4.136 -6.146 -6.733 1.00 91.75 97 VAL A CA 1
ATOM 757 C C . VAL A 1 97 ? -4.872 -5.204 -7.686 1.00 91.75 97 VAL A C 1
ATOM 759 O O . VAL A 1 97 ? -4.347 -4.884 -8.751 1.00 91.75 97 VAL A O 1
ATOM 762 N N . ASN A 1 98 ? -6.043 -4.696 -7.292 1.00 92.62 98 ASN A N 1
ATOM 763 C CA . ASN A 1 98 ? -6.790 -3.724 -8.092 1.00 92.62 98 ASN A CA 1
ATOM 764 C C . ASN A 1 98 ? -6.008 -2.424 -8.293 1.00 92.62 98 ASN A C 1
ATOM 766 O O . ASN A 1 98 ? -5.941 -1.911 -9.412 1.00 92.62 98 ASN A O 1
ATOM 770 N N . LEU A 1 99 ? -5.379 -1.910 -7.235 1.00 90.88 99 LEU A N 1
ATOM 771 C CA . LEU A 1 99 ? -4.555 -0.709 -7.308 1.00 90.88 99 LEU A CA 1
ATOM 772 C C . LEU A 1 99 ? -3.392 -0.906 -8.288 1.00 90.88 99 LEU A C 1
ATOM 774 O O . LEU A 1 99 ? -3.182 -0.062 -9.157 1.00 90.88 99 LEU A O 1
ATOM 778 N N . PHE A 1 100 ? -2.676 -2.029 -8.205 1.00 90.12 100 PHE A N 1
ATOM 779 C CA . PHE A 1 100 ? -1.549 -2.324 -9.093 1.00 90.12 100 PHE A CA 1
ATOM 780 C C . PHE A 1 100 ? -1.997 -2.519 -10.542 1.00 90.12 100 PHE A C 1
ATOM 782 O O . PHE A 1 100 ? -1.409 -1.931 -11.447 1.00 90.12 100 PHE A O 1
ATOM 789 N N . ASN A 1 101 ? -3.093 -3.240 -10.775 1.00 90.31 101 ASN A N 1
ATOM 790 C CA . ASN A 1 101 ? -3.655 -3.404 -12.116 1.00 90.31 101 ASN A CA 1
ATOM 791 C C . ASN A 1 101 ? -4.162 -2.086 -12.717 1.00 90.31 101 ASN A C 1
ATOM 793 O O . ASN A 1 101 ? -4.217 -1.949 -13.933 1.00 90.31 101 ASN A O 1
ATOM 797 N N . THR A 1 102 ? -4.514 -1.102 -11.891 1.00 89.75 102 THR A N 1
ATOM 798 C CA . THR A 1 102 ? -4.996 0.198 -12.377 1.00 89.75 102 THR A CA 1
ATOM 799 C C . THR A 1 102 ? -3.854 1.187 -12.590 1.00 89.75 102 THR A C 1
ATOM 801 O O . THR A 1 102 ? -3.807 1.883 -13.601 1.00 89.75 102 THR A O 1
ATOM 804 N N . LYS A 1 103 ? -2.933 1.283 -11.628 1.00 88.44 103 LYS A N 1
ATOM 805 C CA . LYS A 1 103 ? -1.896 2.325 -11.589 1.00 88.44 103 LYS A CA 1
ATOM 806 C C . LYS A 1 103 ? -0.556 1.871 -12.152 1.00 88.44 103 LYS A C 1
ATOM 808 O O . LYS A 1 103 ? 0.204 2.706 -12.625 1.00 88.44 103 LYS A O 1
ATOM 813 N N . LEU A 1 104 ? -0.267 0.571 -12.114 1.00 88.19 104 LEU A N 1
ATOM 814 C CA . LEU A 1 104 ? 1.049 0.022 -12.447 1.00 88.19 104 LEU A CA 1
ATOM 815 C C . LEU A 1 104 ? 1.044 -0.880 -13.678 1.00 88.19 104 LEU A C 1
ATOM 817 O O . LEU A 1 104 ? 2.109 -1.331 -14.079 1.00 88.19 104 LEU A O 1
ATOM 821 N N . LEU A 1 105 ? -0.102 -1.130 -14.315 1.00 88.38 105 LEU A N 1
ATOM 822 C CA . LEU A 1 105 ? -0.190 -2.059 -15.448 1.00 88.38 105 LEU A CA 1
ATOM 823 C C . LEU A 1 105 ? 0.801 -1.731 -16.572 1.00 88.38 105 LEU A C 1
ATOM 825 O O . LEU A 1 105 ? 1.521 -2.611 -17.029 1.00 88.38 105 LEU A O 1
ATOM 829 N N . SER A 1 106 ? 0.890 -0.460 -16.971 1.00 87.75 106 SER A N 1
ATOM 830 C CA . SER A 1 106 ? 1.838 -0.010 -18.003 1.00 87.75 106 SER A CA 1
ATOM 831 C C . SER A 1 106 ? 3.298 -0.195 -17.576 1.00 87.75 106 SER A C 1
ATOM 833 O O . SER A 1 106 ? 4.148 -0.555 -18.387 1.00 87.75 106 SER A O 1
ATOM 835 N N . TRP A 1 107 ? 3.600 0.016 -16.293 1.00 88.25 107 TRP A N 1
ATOM 836 C CA . TRP A 1 107 ? 4.936 -0.195 -15.738 1.00 88.25 107 TRP A CA 1
ATOM 837 C C . TRP A 1 107 ? 5.298 -1.681 -15.693 1.00 88.25 107 TRP A C 1
ATOM 839 O O . TRP A 1 107 ? 6.378 -2.059 -16.141 1.00 88.25 107 TRP A O 1
ATOM 849 N N . VAL A 1 108 ? 4.365 -2.529 -15.253 1.00 86.25 108 VAL A N 1
ATOM 850 C CA . VAL A 1 108 ? 4.488 -3.991 -15.263 1.00 86.25 108 VAL A CA 1
ATOM 851 C C . VAL A 1 108 ? 4.736 -4.505 -16.681 1.00 86.25 108 VAL A C 1
ATOM 853 O O . VAL A 1 108 ? 5.685 -5.250 -16.895 1.00 86.25 108 VAL A O 1
ATOM 856 N N . GLN A 1 109 ? 3.952 -4.054 -17.664 1.00 86.44 109 GLN A N 1
ATOM 857 C CA . GLN A 1 109 ? 4.091 -4.449 -19.074 1.00 86.44 109 GLN A CA 1
ATOM 858 C C . GLN A 1 109 ? 5.447 -4.075 -19.692 1.00 86.44 109 GLN A C 1
ATOM 860 O O . GLN A 1 109 ? 5.842 -4.656 -20.699 1.00 86.44 109 GLN A O 1
ATOM 865 N N . LYS A 1 110 ? 6.164 -3.112 -19.104 1.00 86.62 110 LYS A N 1
ATOM 866 C CA . LYS A 1 110 ? 7.499 -2.670 -19.535 1.00 86.62 110 LYS A CA 1
ATOM 867 C C . LYS A 1 110 ? 8.631 -3.340 -18.750 1.00 86.62 110 LYS A C 1
ATOM 869 O O . LYS A 1 110 ? 9.731 -2.793 -18.678 1.00 86.62 110 LYS A O 1
ATOM 874 N N . GLY A 1 111 ? 8.359 -4.485 -18.137 1.00 83.56 111 GLY A N 1
ATOM 875 C CA . GLY A 1 111 ? 9.342 -5.224 -17.356 1.00 83.56 111 GLY A CA 1
ATOM 876 C C . GLY A 1 111 ? 9.536 -4.664 -15.939 1.00 83.56 111 GLY A C 1
ATOM 877 O O . GLY A 1 111 ? 10.657 -4.571 -15.436 1.00 83.56 111 GLY A O 1
ATOM 878 N N . GLY A 1 112 ? 8.465 -4.162 -15.318 1.00 84.38 112 GLY A N 1
ATOM 879 C CA . GLY A 1 112 ? 8.531 -3.545 -13.992 1.00 84.38 112 GLY A CA 1
ATOM 880 C C . GLY A 1 112 ? 8.957 -4.517 -12.888 1.00 84.38 112 GLY A C 1
ATOM 881 O O . GLY A 1 112 ? 9.779 -4.170 -12.039 1.00 84.38 112 GLY A O 1
ATOM 882 N N . TRP A 1 113 ? 8.453 -5.752 -12.917 1.00 83.50 113 TRP A N 1
ATOM 883 C CA . TRP A 1 113 ? 8.771 -6.768 -11.907 1.00 83.50 113 TRP A CA 1
ATOM 884 C C . TRP A 1 113 ? 10.235 -7.219 -11.980 1.00 83.50 113 TRP A C 1
ATOM 886 O O . TRP A 1 113 ? 10.863 -7.478 -10.958 1.00 83.50 113 TRP A O 1
ATOM 896 N N . GLU A 1 114 ? 10.825 -7.204 -13.167 1.00 82.38 114 GLU A N 1
ATOM 897 C CA . GLU A 1 114 ? 12.216 -7.541 -13.444 1.00 82.38 114 GLU A CA 1
ATOM 898 C C . GLU A 1 114 ? 13.167 -6.518 -12.799 1.00 82.38 114 GLU A C 1
ATOM 900 O O . GLU A 1 114 ? 14.243 -6.875 -12.313 1.00 82.38 114 GLU A O 1
AT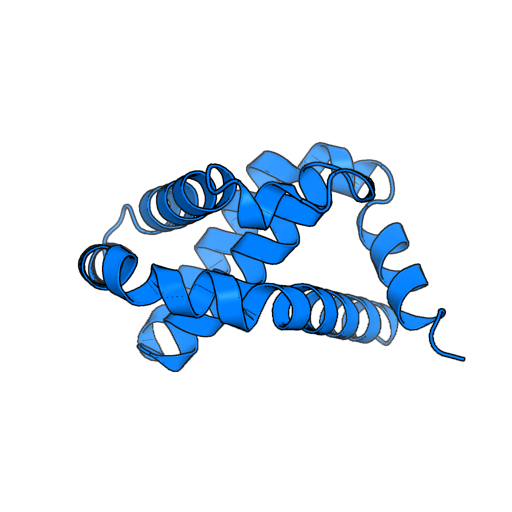OM 905 N N . LYS A 1 115 ? 12.735 -5.253 -12.677 1.00 73.94 115 LYS A N 1
ATOM 906 C CA . LYS A 1 115 ? 13.454 -4.222 -11.903 1.00 73.94 115 LYS A CA 1
ATOM 907 C C . LYS A 1 115 ? 13.456 -4.499 -10.399 1.00 73.94 115 LYS A C 1
ATOM 909 O O . LYS A 1 115 ? 14.294 -3.954 -9.687 1.00 73.94 115 LYS A O 1
ATOM 914 N N . LEU A 1 116 ? 12.525 -5.314 -9.900 1.00 72.88 116 LEU A N 1
ATOM 915 C CA . LEU A 1 116 ? 12.521 -5.770 -8.510 1.00 72.88 116 LEU A CA 1
ATOM 916 C C . LEU A 1 116 ? 13.386 -7.015 -8.329 1.00 72.88 116 LEU A C 1
ATOM 918 O O . LEU A 1 116 ? 14.047 -7.131 -7.304 1.00 72.88 116 LEU A O 1
ATOM 922 N N . VAL A 1 117 ? 13.465 -7.906 -9.318 1.00 68.00 117 VAL A N 1
ATOM 923 C CA . VAL A 1 117 ? 14.360 -9.077 -9.259 1.00 68.00 117 VAL A CA 1
ATOM 924 C C . VAL A 1 117 ? 15.826 -8.648 -9.098 1.00 68.00 117 VAL A C 1
ATOM 926 O O . VAL A 1 117 ? 16.563 -9.239 -8.308 1.00 68.00 117 VAL A O 1
ATOM 929 N N . SER A 1 118 ? 16.248 -7.559 -9.746 1.00 63.22 118 SER A N 1
ATOM 930 C CA . SER A 1 118 ? 17.605 -7.012 -9.577 1.00 63.22 118 SER A CA 1
ATOM 931 C C . SER A 1 118 ? 17.886 -6.466 -8.166 1.00 63.22 118 SER A C 1
ATOM 933 O O . SER A 1 118 ? 19.034 -6.480 -7.722 1.00 63.22 118 SER A O 1
ATOM 935 N N . CYS A 1 119 ? 16.856 -6.060 -7.413 1.00 63.16 119 CYS A N 1
ATOM 936 C CA . CYS A 1 119 ? 16.984 -5.639 -6.015 1.00 63.16 119 CYS A CA 1
ATOM 937 C C . CYS A 1 119 ? 17.347 -6.815 -5.082 1.00 63.16 119 CYS A C 1
ATOM 939 O O . CYS A 1 119 ? 17.983 -6.596 -4.048 1.00 63.16 119 CYS A O 1
ATOM 941 N N . ALA A 1 120 ? 17.002 -8.056 -5.451 1.00 54.34 120 ALA A N 1
ATOM 942 C CA . ALA A 1 120 ? 17.363 -9.255 -4.690 1.00 54.34 120 ALA A CA 1
ATOM 943 C C . ALA A 1 120 ? 18.832 -9.641 -4.910 1.00 54.34 120 ALA A C 1
ATOM 945 O O . ALA A 1 120 ? 19.488 -10.116 -3.985 1.00 54.34 120 ALA A O 1
ATOM 946 N N . ASN A 1 121 ? 19.347 -9.392 -6.117 1.00 50.12 121 ASN A N 1
ATOM 947 C CA . ASN A 1 121 ? 20.694 -9.790 -6.530 1.00 50.12 121 ASN A CA 1
ATOM 948 C C . ASN A 1 121 ? 21.775 -8.767 -6.148 1.00 50.12 121 ASN A C 1
ATOM 950 O O . ASN A 1 121 ? 22.940 -9.126 -6.059 1.00 50.12 121 ASN A O 1
ATOM 954 N N . ALA A 1 122 ? 21.412 -7.515 -5.849 1.00 49.19 122 ALA A N 1
ATOM 955 C CA . ALA A 1 122 ? 22.345 -6.479 -5.384 1.00 49.19 122 ALA A CA 1
ATOM 956 C C . ALA A 1 122 ? 22.839 -6.678 -3.929 1.00 49.19 122 ALA A C 1
ATOM 958 O O . ALA A 1 122 ? 23.346 -5.748 -3.310 1.00 49.19 122 ALA A O 1
ATOM 959 N N . SER A 1 123 ? 22.613 -7.856 -3.340 1.00 41.72 123 SER A N 1
ATOM 960 C CA . SER A 1 123 ? 23.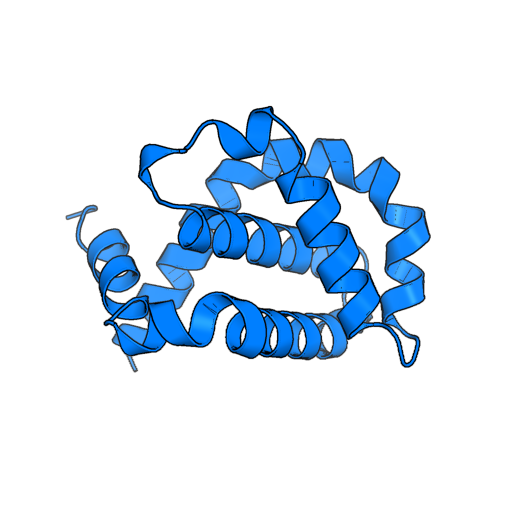043 -8.228 -1.982 1.00 41.72 123 SER A CA 1
ATOM 961 C C . SER A 1 123 ? 23.972 -9.455 -1.964 1.00 41.72 123 SER A C 1
ATOM 963 O O . SER A 1 123 ? 24.119 -10.067 -0.907 1.00 41.72 123 SER A O 1
ATOM 965 N N . GLN A 1 124 ? 24.576 -9.816 -3.105 1.00 34.56 124 GLN A N 1
ATOM 966 C CA . GLN A 1 124 ? 25.692 -10.769 -3.193 1.00 34.56 124 GLN A CA 1
ATOM 967 C C . GLN A 1 124 ? 27.007 -10.046 -3.472 1.00 34.56 124 GLN A C 1
ATOM 969 O O . GLN A 1 124 ? 26.996 -9.122 -4.317 1.00 34.56 124 GLN A O 1
#

InterPro domains:
  IPR010479 BH3-interacting domain death agonist [PF06393] (3-109)
  IPR036834 Bcl-2-like superfamily [G3DSA:1.10.437.10] (1-121)
  IPR036834 Bcl-2-like superfamily [SSF56854] (7-121)

pLDDT: mean 83.41, std 11.25, range [34.56, 94.12]